Protein AF-A0A972QTQ0-F1 (afdb_monomer_lite)

pLDDT: mean 94.71, std 4.81, range [57.28, 98.31]

Sequence (94 aa):
MDQKEALEKDLKQIGVNGKILFDLLLSHGNTPDRFFEAFFNGEKISEESLKSTESISKKIKEISIDFYHSQQHFLENSVLSKAQKFLIRRKKLL

Secondary structure (DSSP, 8-state):
--HHHHHHHHHHHTT--EEEEEE-HHHH-SSGGGEEEEEE-SS-B-GGG-EE-----HHHHHHHHHHHHHTHHHHHTSS--HHHHHHHHTT---

Structure (mmCIF, N/CA/C/O backbone):
data_AF-A0A972QTQ0-F1
#
_entry.id   AF-A0A972QTQ0-F1
#
loop_
_atom_site.group_PDB
_atom_site.id
_atom_site.type_symbol
_atom_site.label_atom_id
_atom_site.label_alt_id
_atom_site.label_comp_id
_atom_site.label_asym_id
_atom_site.label_entity_id
_atom_site.label_seq_id
_atom_site.pdbx_PDB_ins_code
_atom_site.Cartn_x
_atom_site.Cartn_y
_atom_site.Cartn_z
_atom_site.occupancy
_atom_site.B_iso_or_equiv
_atom_site.auth_seq_id
_atom_site.auth_comp_id
_atom_site.auth_asym_id
_atom_site.auth_atom_id
_atom_site.pdbx_PDB_model_num
ATOM 1 N N . MET A 1 1 ? -19.681 9.970 -3.547 1.00 57.28 1 MET A N 1
ATOM 2 C CA . MET A 1 1 ? -19.415 9.011 -2.461 1.00 57.28 1 MET A CA 1
ATOM 3 C C . MET A 1 1 ? -17.942 9.124 -2.148 1.00 57.28 1 MET A C 1
ATOM 5 O O . MET A 1 1 ? -17.156 9.102 -3.092 1.00 57.28 1 MET A O 1
ATOM 9 N N . ASP A 1 2 ? -17.596 9.363 -0.889 1.00 89.12 2 ASP A N 1
ATOM 10 C CA . ASP A 1 2 ? -16.201 9.443 -0.455 1.00 89.12 2 ASP A CA 1
ATOM 11 C C . ASP A 1 2 ? -15.538 8.060 -0.643 1.00 89.12 2 ASP A C 1
ATOM 13 O O . ASP A 1 2 ? -16.155 7.029 -0.361 1.00 89.12 2 ASP A O 1
ATOM 17 N N . GLN A 1 3 ? -14.309 8.012 -1.171 1.00 90.25 3 GLN A N 1
ATOM 18 C CA . GLN A 1 3 ? -13.571 6.755 -1.366 1.00 90.25 3 GLN A CA 1
ATOM 19 C C . GLN A 1 3 ? -13.347 6.024 -0.037 1.00 90.25 3 GLN A C 1
ATOM 21 O O . GLN A 1 3 ? -13.358 4.791 -0.002 1.00 90.25 3 GLN A O 1
ATOM 26 N N . LYS A 1 4 ? -13.195 6.777 1.058 1.00 92.38 4 LYS A N 1
ATOM 27 C CA . LYS A 1 4 ? -13.053 6.224 2.404 1.00 92.38 4 LYS A CA 1
ATOM 28 C C . LYS A 1 4 ? -14.317 5.482 2.838 1.00 92.38 4 LYS A C 1
ATOM 30 O O . LYS A 1 4 ? -14.229 4.338 3.269 1.00 92.38 4 LYS A O 1
ATOM 35 N N . GLU A 1 5 ? -15.486 6.099 2.668 1.00 95.25 5 GLU A N 1
ATOM 36 C CA . GLU A 1 5 ? -16.777 5.497 3.033 1.00 95.25 5 GLU A CA 1
ATOM 37 C C . GLU A 1 5 ? -17.055 4.213 2.240 1.00 95.25 5 GLU A C 1
ATOM 39 O O . GLU A 1 5 ? -17.596 3.244 2.776 1.00 95.25 5 GLU A O 1
ATOM 44 N N . ALA A 1 6 ? -16.675 4.187 0.957 1.00 96.75 6 ALA A N 1
ATOM 45 C CA . ALA A 1 6 ? -16.796 2.990 0.129 1.00 96.75 6 ALA A CA 1
ATOM 46 C C . ALA A 1 6 ? -15.917 1.846 0.660 1.00 96.75 6 ALA A C 1
ATOM 48 O O . ALA A 1 6 ? -16.406 0.733 0.839 1.00 96.75 6 ALA A O 1
ATOM 49 N N . LEU A 1 7 ? -14.656 2.135 0.997 1.00 95.81 7 LEU A N 1
ATOM 50 C CA . LEU A 1 7 ? -13.748 1.144 1.569 1.00 95.81 7 LEU A CA 1
ATOM 51 C C . LEU A 1 7 ? -14.229 0.631 2.936 1.00 95.81 7 LEU A C 1
ATOM 53 O O . LEU A 1 7 ? -14.180 -0.569 3.189 1.00 95.81 7 LEU A O 1
ATOM 57 N N . GLU A 1 8 ? -14.710 1.511 3.816 1.00 97.06 8 GLU A N 1
ATOM 58 C CA . GLU A 1 8 ? -15.261 1.124 5.124 1.00 97.06 8 GLU A CA 1
ATOM 59 C C . GLU A 1 8 ? -16.452 0.172 4.975 1.00 97.06 8 GLU A C 1
ATOM 61 O O . GLU A 1 8 ? -16.546 -0.835 5.683 1.00 97.06 8 GLU A O 1
ATOM 66 N N . LYS A 1 9 ? -17.330 0.443 4.003 1.00 97.62 9 LYS A N 1
ATOM 67 C CA . LYS A 1 9 ? -18.446 -0.442 3.666 1.00 97.62 9 LYS A CA 1
ATOM 68 C C . LYS A 1 9 ? -17.956 -1.809 3.190 1.00 97.62 9 LYS A C 1
ATOM 70 O O . LYS A 1 9 ? -18.481 -2.819 3.660 1.00 97.62 9 LYS A O 1
ATOM 75 N N . ASP A 1 10 ? -16.965 -1.850 2.304 1.00 97.25 10 ASP A N 1
ATOM 76 C CA . ASP A 1 10 ? -16.414 -3.106 1.787 1.00 97.25 10 ASP A CA 1
ATOM 77 C C . ASP A 1 10 ? -15.765 -3.927 2.911 1.00 97.25 10 ASP A C 1
ATOM 79 O O . ASP A 1 10 ? -16.073 -5.109 3.068 1.00 97.25 10 ASP A O 1
ATOM 83 N N . LEU A 1 11 ? -14.947 -3.293 3.762 1.00 97.44 11 LEU A N 1
ATOM 84 C CA . LEU A 1 11 ? -14.309 -3.924 4.926 1.00 97.44 11 LEU A CA 1
ATOM 85 C C . LEU A 1 11 ? -15.336 -4.495 5.912 1.00 97.44 11 LEU A C 1
ATOM 87 O O . LEU A 1 11 ? -15.156 -5.603 6.426 1.00 97.44 11 LEU A O 1
ATOM 91 N N . LYS A 1 12 ? -16.433 -3.768 6.144 1.00 97.69 12 LYS A N 1
ATOM 92 C CA . LYS A 1 12 ? -17.547 -4.232 6.974 1.00 97.69 12 LYS A CA 1
ATOM 93 C C . LYS A 1 12 ? -18.234 -5.456 6.372 1.00 97.69 12 LYS A C 1
ATOM 95 O O . LYS A 1 12 ? -18.520 -6.410 7.092 1.00 97.69 12 LYS A O 1
ATOM 100 N N . GLN A 1 13 ? -18.482 -5.454 5.062 1.00 97.81 13 GLN A N 1
ATOM 101 C CA . GLN A 1 13 ? -19.133 -6.572 4.369 1.00 97.81 13 GLN A CA 1
ATOM 102 C C . GLN A 1 13 ? -18.324 -7.870 4.447 1.00 97.81 13 GLN A C 1
ATOM 104 O O . GLN A 1 13 ? -18.914 -8.943 4.558 1.00 97.81 13 GLN A O 1
ATOM 109 N N . ILE A 1 14 ? -16.992 -7.778 4.436 1.00 97.00 14 ILE A N 1
ATOM 110 C CA . ILE A 1 14 ? -16.102 -8.940 4.588 1.00 97.00 14 ILE A CA 1
ATOM 111 C C . ILE A 1 14 ? -15.759 -9.267 6.053 1.00 97.00 14 ILE A C 1
ATOM 113 O O . ILE A 1 14 ? -14.965 -10.171 6.306 1.00 97.00 14 ILE A O 1
ATOM 117 N N . GLY A 1 15 ? -16.350 -8.558 7.022 1.00 97.19 15 GLY A N 1
ATOM 118 C CA . GLY A 1 15 ? -16.211 -8.851 8.451 1.00 97.19 15 GLY A CA 1
ATOM 119 C C . GLY A 1 15 ? -14.833 -8.539 9.041 1.00 97.19 15 GLY A C 1
ATOM 120 O O . GLY A 1 15 ? -14.424 -9.185 10.006 1.00 97.19 15 GLY A O 1
ATOM 121 N N . VAL A 1 16 ? -14.094 -7.579 8.477 1.00 97.44 16 VAL A N 1
ATOM 122 C CA . VAL A 1 16 ? -12.786 -7.179 9.017 1.00 97.44 16 VAL A CA 1
ATOM 123 C C . VAL A 1 16 ? -12.969 -6.384 10.311 1.00 97.44 16 VAL A C 1
ATOM 125 O O . VAL A 1 16 ? -13.785 -5.473 10.394 1.00 97.44 16 VAL A O 1
ATOM 128 N N . ASN A 1 17 ? -12.158 -6.695 11.319 1.00 97.31 17 ASN A N 1
ATOM 129 C CA . ASN A 1 17 ? -11.941 -5.869 12.503 1.00 97.31 17 ASN A CA 1
ATOM 130 C C . ASN A 1 17 ? -10.474 -6.034 12.907 1.00 97.31 17 ASN A C 1
ATOM 132 O O . ASN A 1 17 ? -10.045 -7.137 13.251 1.00 97.31 17 ASN A O 1
ATOM 136 N N . GLY A 1 18 ? -9.684 -4.970 12.789 1.00 97.50 18 GLY A N 1
ATOM 137 C CA . GLY A 1 18 ? -8.257 -5.031 13.064 1.00 97.50 18 GLY A CA 1
ATOM 138 C C . GLY A 1 18 ? -7.413 -4.083 12.225 1.00 97.50 18 GLY A C 1
ATOM 139 O O . GLY A 1 18 ? -7.894 -3.136 11.603 1.00 97.50 18 GLY A O 1
ATOM 140 N N . LYS A 1 19 ? -6.108 -4.357 12.223 1.00 96.12 19 LYS A N 1
ATOM 141 C CA . LYS A 1 19 ? -5.130 -3.591 11.454 1.00 96.12 19 LYS A CA 1
ATOM 142 C C . LYS A 1 19 ? -5.272 -3.883 9.959 1.00 96.12 19 LYS A C 1
ATOM 144 O O . LYS A 1 19 ? -5.245 -5.040 9.546 1.00 96.12 19 LYS A O 1
ATOM 149 N N . ILE A 1 20 ? -5.341 -2.822 9.168 1.00 96.31 20 ILE A N 1
ATOM 150 C CA . ILE A 1 20 ? -5.274 -2.846 7.710 1.00 96.31 20 ILE A CA 1
ATOM 151 C C . ILE A 1 20 ? -3.949 -2.243 7.247 1.00 96.31 20 ILE A C 1
ATOM 153 O O . ILE A 1 20 ? -3.385 -1.369 7.910 1.00 96.31 20 ILE A O 1
ATOM 157 N N . LEU A 1 21 ? -3.453 -2.729 6.112 1.00 96.81 21 LEU A N 1
ATOM 158 C CA . LEU A 1 21 ? -2.236 -2.244 5.476 1.00 96.81 21 LEU A CA 1
ATOM 159 C C . LEU A 1 21 ? -2.562 -1.783 4.056 1.00 96.81 21 LEU A C 1
ATOM 161 O O . LEU A 1 21 ? -3.094 -2.552 3.256 1.00 96.81 21 LEU A O 1
ATOM 165 N N . PHE A 1 22 ? -2.199 -0.548 3.747 1.00 96.12 22 PHE A N 1
ATOM 166 C CA . PHE A 1 22 ? -2.267 0.037 2.419 1.00 96.12 22 PHE A CA 1
ATOM 167 C C . PHE A 1 22 ? -0.918 -0.115 1.724 1.00 96.12 22 PHE A C 1
ATOM 169 O O . PHE A 1 22 ? 0.114 0.238 2.294 1.00 96.12 22 PHE A O 1
ATOM 176 N N . ASP A 1 23 ? -0.930 -0.599 0.483 1.00 96.38 23 ASP A N 1
ATOM 177 C CA . ASP A 1 23 ? 0.229 -0.554 -0.408 1.00 96.38 23 ASP A CA 1
ATOM 178 C C . ASP A 1 23 ? -0.014 0.479 -1.510 1.00 96.38 23 ASP A C 1
ATOM 180 O O . ASP A 1 23 ? -0.771 0.238 -2.449 1.00 96.38 23 ASP A O 1
ATOM 184 N N . LEU A 1 24 ? 0.648 1.626 -1.393 1.00 95.69 24 LEU A N 1
ATOM 185 C CA . LEU A 1 24 ? 0.511 2.783 -2.276 1.00 95.69 24 LEU A CA 1
ATOM 186 C C . LEU A 1 24 ? 1.585 2.811 -3.376 1.00 95.69 24 LEU A C 1
ATOM 188 O O . LEU A 1 24 ? 1.932 3.874 -3.892 1.00 95.69 24 LEU A O 1
ATOM 192 N N . LEU A 1 25 ? 2.123 1.648 -3.764 1.00 96.06 25 LEU A N 1
ATOM 193 C CA . LEU A 1 25 ? 3.189 1.527 -4.767 1.00 96.06 25 LEU A CA 1
ATOM 194 C C . LEU A 1 25 ? 2.912 2.305 -6.064 1.00 96.06 25 LEU A C 1
ATOM 196 O O . LEU A 1 25 ? 3.834 2.875 -6.644 1.00 96.06 25 LEU A O 1
ATOM 200 N N . LEU A 1 26 ? 1.665 2.323 -6.543 1.00 96.12 26 LEU A N 1
ATOM 201 C CA . LEU A 1 26 ? 1.333 2.956 -7.824 1.00 96.12 26 LEU A CA 1
ATOM 202 C C . LEU A 1 26 ? 1.391 4.490 -7.782 1.00 96.12 26 LEU A C 1
ATOM 204 O O . LEU A 1 26 ? 1.666 5.103 -8.814 1.00 96.12 26 LEU A O 1
ATOM 208 N N . SER A 1 27 ? 1.152 5.100 -6.617 1.00 95.69 27 SER A N 1
ATOM 209 C CA . SER A 1 27 ? 1.134 6.557 -6.431 1.00 95.69 27 SER A CA 1
ATOM 210 C C . SER A 1 27 ? 2.413 7.098 -5.794 1.00 95.69 27 SER A C 1
ATOM 212 O O . SER A 1 27 ? 2.840 8.190 -6.151 1.00 95.69 27 SER A O 1
ATOM 214 N N . HIS A 1 28 ? 3.048 6.345 -4.891 1.00 95.38 28 HIS A N 1
ATOM 215 C CA . HIS A 1 28 ? 4.258 6.778 -4.175 1.00 95.38 28 HIS A CA 1
ATOM 216 C C . HIS A 1 28 ? 5.535 6.062 -4.625 1.00 95.38 28 HIS A C 1
ATOM 218 O O . HIS A 1 28 ? 6.637 6.458 -4.244 1.00 95.38 28 HIS A O 1
ATOM 224 N N . GLY A 1 29 ? 5.428 5.025 -5.456 1.00 94.19 29 GLY A N 1
ATOM 225 C CA . GLY A 1 29 ? 6.577 4.244 -5.897 1.00 94.19 29 GLY A CA 1
ATOM 226 C C . GLY A 1 29 ? 7.195 3.411 -4.772 1.00 94.19 29 GLY A C 1
ATOM 227 O O . GLY A 1 29 ? 6.576 3.137 -3.746 1.00 94.19 29 GLY A O 1
ATOM 228 N N . ASN A 1 30 ? 8.433 2.960 -4.983 1.00 93.50 30 ASN A N 1
ATOM 229 C CA . ASN A 1 30 ? 9.186 2.216 -3.971 1.00 93.50 30 ASN A CA 1
ATOM 230 C C . ASN A 1 30 ? 9.952 3.169 -3.046 1.00 93.50 30 ASN A C 1
ATOM 232 O O . ASN A 1 30 ? 11.178 3.255 -3.107 1.00 93.50 30 ASN A O 1
ATOM 236 N N . THR A 1 31 ? 9.203 3.928 -2.258 1.00 92.69 31 THR A N 1
ATOM 237 C CA . THR A 1 31 ? 9.701 4.950 -1.331 1.00 92.69 31 THR A CA 1
ATOM 238 C C . THR A 1 31 ? 9.302 4.599 0.108 1.00 92.69 31 THR A C 1
ATOM 240 O O . THR A 1 31 ? 8.481 3.696 0.306 1.00 92.69 31 THR A O 1
ATOM 243 N N . PRO A 1 32 ? 9.862 5.280 1.123 1.00 91.25 32 PRO A N 1
ATOM 244 C CA . PRO A 1 32 ? 9.413 5.136 2.511 1.00 91.25 32 PRO A CA 1
ATOM 245 C C . PRO A 1 32 ? 7.900 5.351 2.703 1.00 91.25 32 PRO A C 1
ATOM 247 O O . PRO A 1 32 ? 7.273 4.641 3.484 1.00 91.25 32 PRO A O 1
ATOM 250 N N . ASP A 1 33 ? 7.283 6.220 1.894 1.00 92.88 33 ASP A N 1
ATOM 251 C CA . ASP A 1 33 ? 5.840 6.514 1.914 1.00 92.88 33 ASP A CA 1
ATOM 252 C C . ASP A 1 33 ? 4.996 5.520 1.093 1.00 92.88 33 ASP A C 1
ATOM 254 O O . ASP A 1 33 ? 3.876 5.806 0.663 1.00 92.88 33 ASP A O 1
ATOM 258 N N . ARG A 1 34 ? 5.515 4.318 0.835 1.00 95.06 34 ARG A N 1
ATOM 259 C CA . ARG A 1 34 ? 4.770 3.281 0.114 1.00 95.06 34 ARG A CA 1
ATOM 260 C C . ARG A 1 34 ? 3.682 2.646 0.971 1.00 95.06 34 ARG A C 1
ATOM 262 O O . ARG A 1 34 ? 2.586 2.402 0.474 1.00 95.06 34 ARG A O 1
ATOM 269 N N . PHE A 1 35 ? 3.990 2.310 2.218 1.00 96.94 35 PHE A N 1
ATOM 270 C CA . PHE A 1 35 ? 3.093 1.524 3.056 1.00 96.94 35 PHE A CA 1
ATOM 271 C C . PHE A 1 35 ? 2.550 2.350 4.210 1.00 96.94 35 PHE A C 1
ATOM 273 O O . PHE A 1 35 ? 3.302 3.019 4.917 1.00 96.94 35 PHE A O 1
ATOM 280 N N . PHE A 1 36 ? 1.245 2.238 4.427 1.00 96.94 36 PHE A N 1
ATOM 281 C CA . PHE A 1 36 ? 0.554 2.850 5.555 1.00 96.94 36 PHE A CA 1
ATOM 282 C C . PHE A 1 36 ? -0.254 1.797 6.295 1.00 96.94 36 PHE A C 1
ATOM 284 O O . PHE A 1 36 ? -0.857 0.928 5.672 1.00 96.94 36 PHE A O 1
ATOM 291 N N . GLU A 1 37 ? -0.293 1.878 7.618 1.00 96.75 37 GLU A N 1
ATOM 292 C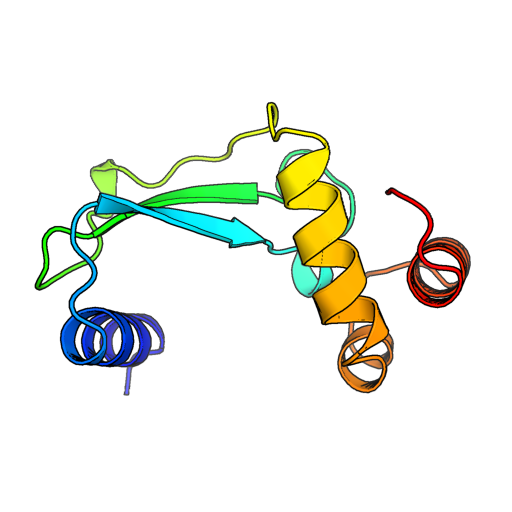 CA . GLU A 1 37 ? -1.187 1.064 8.438 1.00 96.75 37 GLU A CA 1
ATOM 293 C C . GLU A 1 37 ? -2.237 1.932 9.124 1.00 96.75 37 GLU A C 1
ATOM 295 O O . GLU A 1 37 ? -1.971 3.084 9.459 1.00 96.75 37 GLU A O 1
ATOM 300 N N . ALA A 1 38 ? -3.419 1.359 9.333 1.00 97.31 38 ALA A N 1
ATOM 301 C CA . ALA A 1 38 ? -4.490 1.937 10.138 1.00 97.31 38 ALA A CA 1
ATOM 302 C C . ALA A 1 38 ? -5.280 0.819 10.833 1.00 97.31 38 ALA A C 1
ATOM 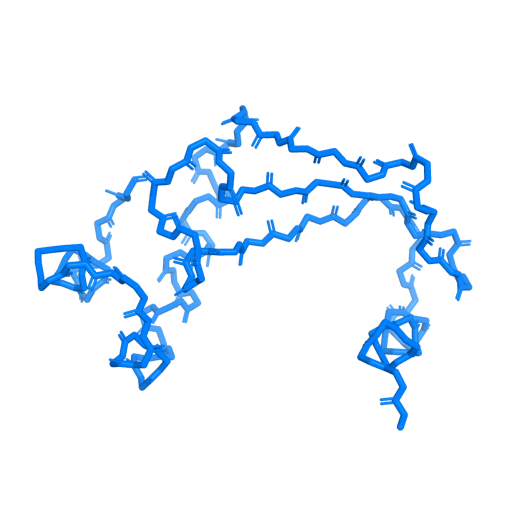304 O O . ALA A 1 38 ? -5.130 -0.361 10.514 1.00 97.31 38 ALA A O 1
ATOM 305 N N . PHE A 1 39 ? -6.133 1.174 11.785 1.00 98.12 39 PHE A N 1
ATOM 306 C CA . PHE A 1 39 ? -7.043 0.266 12.468 1.00 98.12 39 PHE A CA 1
ATOM 307 C C . PHE A 1 39 ? -8.476 0.493 11.984 1.00 98.12 39 PHE A C 1
ATOM 309 O O . PHE A 1 39 ? -8.983 1.616 12.017 1.00 98.12 39 PHE A O 1
ATOM 316 N N . 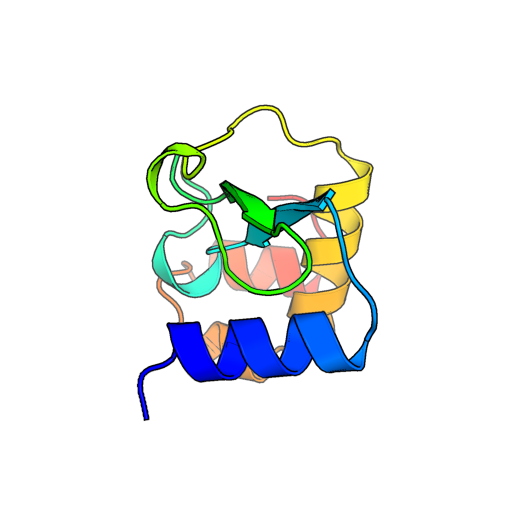PHE A 1 40 ? -9.135 -0.581 11.561 1.00 98.31 40 PHE A N 1
ATOM 317 C CA . PHE A 1 40 ? -10.554 -0.607 11.238 1.00 98.31 40 PHE A CA 1
ATOM 318 C C . PHE A 1 40 ? -11.314 -1.282 12.378 1.00 98.31 40 PHE A C 1
ATOM 320 O O . PHE A 1 40 ? -11.078 -2.453 12.674 1.00 98.31 40 PHE A O 1
ATOM 327 N N . ASN A 1 41 ? -12.229 -0.558 13.021 1.00 96.69 41 ASN A N 1
ATOM 328 C CA . ASN A 1 41 ? -12.923 -1.037 14.225 1.00 96.69 41 ASN A CA 1
ATOM 329 C C . ASN A 1 41 ? -14.174 -1.895 13.938 1.00 96.69 41 ASN A C 1
ATOM 331 O O . ASN A 1 41 ? -14.953 -2.159 14.852 1.00 96.69 41 ASN A O 1
ATOM 335 N N . GLY A 1 42 ? -14.381 -2.302 12.682 1.00 97.25 42 GLY A N 1
ATOM 336 C CA . GLY A 1 42 ? -15.591 -2.984 12.208 1.00 97.25 42 GLY A CA 1
ATOM 337 C C . GLY A 1 42 ? -16.643 -2.045 11.607 1.00 97.25 42 GLY A C 1
ATOM 338 O O . GLY A 1 42 ? -17.558 -2.507 10.932 1.00 97.25 42 GLY A O 1
ATOM 339 N N . GLU A 1 43 ? -16.497 -0.733 11.806 1.00 97.25 43 GLU A N 1
ATOM 340 C CA . GLU A 1 43 ? -17.410 0.288 11.281 1.00 97.25 43 GLU A CA 1
ATOM 341 C C . GLU A 1 43 ? -16.673 1.395 10.518 1.00 97.25 43 GLU A C 1
ATOM 343 O O . GLU A 1 43 ? -17.095 1.768 9.428 1.00 97.25 43 GLU A O 1
ATOM 348 N N . LYS A 1 44 ? -15.569 1.916 11.069 1.00 97.31 44 LYS A N 1
ATOM 349 C CA . LYS A 1 44 ? -14.781 3.020 10.505 1.00 97.31 44 LYS A CA 1
ATOM 350 C C . LYS A 1 44 ? -13.277 2.794 10.627 1.00 97.31 44 LYS A C 1
ATOM 352 O O . LYS A 1 44 ? -12.801 2.122 11.549 1.00 97.31 44 LYS A O 1
ATOM 357 N N . ILE A 1 45 ? -12.525 3.392 9.709 1.00 97.31 45 ILE A N 1
ATOM 358 C CA . ILE A 1 45 ? -11.067 3.500 9.772 1.00 97.31 45 ILE A CA 1
ATOM 359 C C . ILE A 1 45 ? -10.726 4.645 10.729 1.00 97.31 45 ILE A C 1
ATOM 361 O O . ILE A 1 45 ? -11.169 5.781 10.545 1.00 97.31 45 ILE A O 1
ATOM 365 N N . SER A 1 46 ? -9.927 4.349 11.753 1.00 96.44 46 SER A N 1
ATOM 366 C CA . SER A 1 46 ? -9.440 5.357 12.695 1.00 96.44 46 SER A CA 1
ATOM 367 C C . SER A 1 46 ? -8.345 6.207 12.048 1.00 96.44 46 SER A C 1
ATOM 369 O O . SER A 1 46 ? -7.244 5.719 11.789 1.00 96.44 46 SER A O 1
ATOM 371 N N . GLU A 1 47 ? -8.631 7.486 11.807 1.00 93.50 47 GLU A N 1
ATOM 372 C CA . GLU A 1 47 ? -7.665 8.434 11.230 1.00 93.50 47 GLU A CA 1
ATOM 373 C C . GLU A 1 47 ? -6.455 8.647 12.142 1.00 93.50 47 GLU A C 1
ATOM 375 O O . GLU A 1 47 ? -5.328 8.700 11.664 1.00 93.50 47 GLU A O 1
ATOM 380 N N . GLU A 1 48 ? -6.663 8.657 13.460 1.00 96.19 48 GLU A N 1
ATOM 381 C CA . GLU A 1 48 ? -5.587 8.784 14.453 1.00 96.19 48 GLU A CA 1
ATOM 382 C C . GLU A 1 48 ? -4.618 7.593 14.440 1.00 96.19 48 GLU A C 1
ATOM 384 O O . GLU A 1 48 ? -3.478 7.698 14.887 1.00 96.19 48 GLU A O 1
ATOM 389 N N . SER A 1 49 ? -5.066 6.442 13.931 1.00 96.50 49 SER A N 1
ATOM 390 C CA . SER A 1 49 ? -4.228 5.248 13.807 1.00 96.50 49 SER A CA 1
ATOM 391 C C . SER A 1 49 ? -3.426 5.192 12.505 1.00 96.50 49 SER A C 1
ATOM 393 O O . SER A 1 49 ? -2.580 4.305 12.368 1.00 96.50 49 SER A O 1
ATOM 395 N N . LEU A 1 50 ? -3.699 6.099 11.559 1.00 96.12 50 LEU A N 1
ATOM 396 C CA . LEU A 1 50 ? -3.043 6.129 10.260 1.00 96.12 50 LEU A CA 1
ATOM 397 C C . LEU A 1 50 ? -1.589 6.577 10.407 1.00 96.12 50 LEU A C 1
ATOM 399 O O . LEU A 1 50 ? -1.303 7.665 10.903 1.00 96.12 50 LEU A O 1
ATOM 403 N N . LYS A 1 51 ? -0.660 5.756 9.927 1.00 95.56 51 LYS A N 1
ATOM 404 C CA . LYS A 1 51 ? 0.769 6.093 9.915 1.00 95.56 51 LYS A CA 1
ATOM 405 C C . LYS A 1 51 ? 1.517 5.337 8.829 1.00 95.56 51 LYS A C 1
ATOM 407 O O . LYS A 1 51 ? 1.113 4.237 8.448 1.00 95.56 51 LYS A O 1
ATOM 412 N N . SER A 1 52 ? 2.624 5.908 8.361 1.00 94.88 52 SER A N 1
ATOM 413 C CA . SER A 1 52 ? 3.550 5.202 7.478 1.00 94.88 52 SER A CA 1
ATOM 414 C C . SER A 1 52 ? 4.250 4.065 8.229 1.00 94.88 52 SER A C 1
ATOM 416 O O . SER A 1 52 ? 4.425 4.100 9.452 1.00 94.88 52 SER A O 1
ATOM 418 N N . THR A 1 53 ? 4.616 3.011 7.503 1.00 92.94 53 THR A N 1
ATOM 419 C CA . THR A 1 53 ? 5.331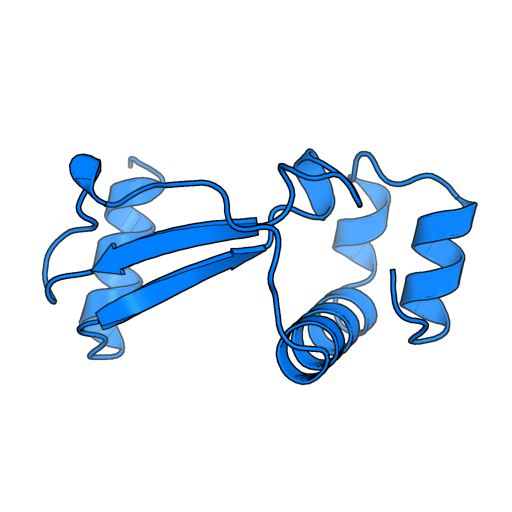 1.862 8.065 1.00 92.94 53 THR A CA 1
ATOM 420 C C . THR A 1 53 ? 6.340 1.310 7.065 1.00 92.94 53 THR A C 1
ATOM 422 O O . THR A 1 53 ? 5.995 0.797 6.008 1.00 92.94 53 THR A O 1
ATOM 425 N N . GLU A 1 54 ? 7.625 1.405 7.393 1.00 84.56 54 GLU A N 1
ATOM 426 C CA . GLU A 1 54 ? 8.698 0.963 6.490 1.00 84.56 54 GLU A CA 1
ATOM 427 C C . GLU A 1 54 ? 9.067 -0.515 6.696 1.00 84.56 54 GLU A C 1
ATOM 429 O O . GLU A 1 54 ? 9.525 -1.203 5.778 1.00 84.56 54 GLU A O 1
ATOM 434 N N . SER A 1 55 ? 8.840 -1.033 7.907 1.00 84.44 55 SER A N 1
ATOM 435 C CA . SER A 1 55 ? 9.220 -2.392 8.300 1.00 84.44 55 SER A CA 1
ATOM 436 C C . SER A 1 55 ? 8.145 -3.404 7.903 1.00 84.44 55 SER A C 1
ATOM 438 O O . SER A 1 55 ? 7.395 -3.931 8.727 1.00 84.44 55 SER A O 1
ATOM 440 N N . ILE A 1 56 ? 8.058 -3.668 6.600 1.00 93.00 56 ILE A N 1
ATOM 441 C CA . ILE A 1 56 ? 7.136 -4.651 6.029 1.00 93.00 56 ILE A CA 1
ATOM 442 C C . ILE A 1 56 ? 7.856 -5.965 5.742 1.00 93.00 56 ILE A C 1
ATOM 444 O O . ILE A 1 56 ? 8.893 -6.009 5.076 1.00 93.00 56 ILE A O 1
ATOM 448 N N . SER A 1 57 ? 7.269 -7.063 6.226 1.00 93.75 57 SER A N 1
ATOM 449 C CA . SER A 1 57 ? 7.825 -8.402 6.029 1.00 93.75 57 SER A CA 1
ATOM 450 C C . SER A 1 57 ? 7.956 -8.756 4.545 1.00 93.75 57 SER A C 1
ATOM 452 O O . SER A 1 57 ? 7.131 -8.375 3.709 1.00 93.75 57 SER A O 1
ATOM 454 N N . LYS A 1 58 ? 8.964 -9.574 4.222 1.00 94.12 58 LYS A N 1
ATOM 455 C CA . LYS A 1 58 ? 9.180 -10.079 2.860 1.00 94.12 58 LYS A CA 1
ATOM 456 C C . LYS A 1 58 ? 7.921 -10.735 2.276 1.00 94.12 58 LYS A C 1
ATOM 458 O O . LYS A 1 58 ? 7.590 -10.477 1.127 1.00 94.12 58 LYS A O 1
ATOM 463 N N . LYS A 1 59 ? 7.179 -11.495 3.090 1.00 95.69 59 LYS A N 1
ATOM 464 C CA . LYS A 1 59 ? 5.939 -12.173 2.684 1.00 95.69 59 LYS A CA 1
ATOM 465 C C . LYS A 1 59 ? 4.864 -11.199 2.189 1.00 95.69 59 LYS A C 1
ATOM 467 O O . LYS A 1 59 ? 4.195 -11.473 1.202 1.00 95.69 59 LYS A O 1
ATOM 472 N N . ILE A 1 60 ? 4.708 -10.048 2.844 1.00 95.00 60 ILE A N 1
ATOM 473 C CA . ILE A 1 60 ? 3.761 -9.014 2.396 1.00 95.00 60 ILE A CA 1
ATOM 474 C C . ILE A 1 60 ? 4.225 -8.390 1.075 1.00 95.00 60 ILE A C 1
ATOM 476 O O . ILE A 1 60 ? 3.410 -8.183 0.177 1.00 95.00 60 ILE A O 1
ATOM 480 N N . LYS A 1 61 ? 5.532 -8.144 0.915 1.00 94.31 61 LYS A N 1
ATOM 481 C CA . LYS A 1 61 ? 6.083 -7.654 -0.359 1.00 94.31 61 LYS A CA 1
ATOM 482 C C . LYS A 1 61 ? 5.870 -8.653 -1.503 1.00 94.31 61 LYS A C 1
ATOM 484 O O . LYS A 1 61 ? 5.601 -8.232 -2.624 1.00 94.31 61 LYS A O 1
ATOM 489 N N . GLU A 1 62 ? 5.961 -9.952 -1.224 1.00 95.94 62 GLU A N 1
ATOM 490 C CA . GLU A 1 62 ? 5.668 -11.022 -2.189 1.00 95.94 62 GLU A CA 1
ATOM 491 C C . GLU A 1 62 ? 4.186 -11.012 -2.601 1.00 95.94 62 GLU A C 1
ATOM 493 O O . GLU A 1 62 ? 3.904 -10.955 -3.796 1.00 95.94 62 GLU A O 1
ATOM 498 N N . ILE A 1 63 ? 3.252 -10.938 -1.639 1.00 96.50 63 ILE A N 1
ATOM 499 C CA . ILE A 1 63 ? 1.801 -10.815 -1.907 1.00 96.50 63 ILE A CA 1
ATOM 500 C C . ILE A 1 63 ? 1.505 -9.598 -2.791 1.00 96.50 63 ILE A C 1
ATOM 502 O O . ILE A 1 63 ? 0.771 -9.692 -3.776 1.00 96.50 63 ILE A O 1
ATOM 506 N N . SER A 1 64 ? 2.101 -8.457 -2.454 1.00 95.56 64 SER A N 1
ATOM 507 C CA . SER A 1 64 ? 1.966 -7.223 -3.224 1.00 95.56 64 SER A CA 1
ATOM 508 C C . SER A 1 64 ? 2.439 -7.390 -4.671 1.00 95.56 64 SER A C 1
ATOM 510 O O . SER A 1 64 ? 1.740 -7.0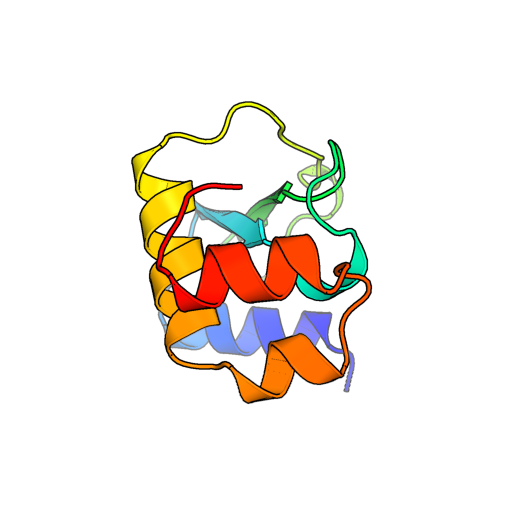18 -5.615 1.00 95.56 64 SER A O 1
ATOM 512 N N . ILE A 1 65 ? 3.613 -7.990 -4.875 1.00 96.00 65 ILE A N 1
ATOM 513 C CA . ILE A 1 65 ? 4.154 -8.186 -6.220 1.00 96.00 65 ILE A CA 1
ATOM 514 C C . ILE A 1 65 ? 3.325 -9.159 -7.035 1.00 96.00 65 ILE A C 1
ATOM 516 O O . ILE A 1 65 ? 3.137 -8.918 -8.226 1.00 96.00 65 ILE A O 1
ATOM 520 N N . ASP A 1 66 ? 2.793 -10.212 -6.422 1.00 96.94 66 ASP A N 1
ATOM 521 C CA . ASP A 1 66 ? 1.880 -11.118 -7.109 1.00 96.94 66 ASP A CA 1
ATOM 522 C C . ASP A 1 66 ? 0.599 -10.399 -7.554 1.00 96.94 66 ASP A C 1
ATOM 524 O O . ASP A 1 66 ? 0.178 -10.567 -8.705 1.00 96.94 66 ASP A O 1
ATOM 528 N N . PHE A 1 67 ? 0.036 -9.530 -6.707 1.00 97.06 67 PHE A N 1
ATOM 529 C CA . PHE A 1 67 ? -1.098 -8.682 -7.075 1.00 97.06 67 PHE A CA 1
ATOM 530 C C . PHE A 1 67 ? -0.762 -7.792 -8.279 1.00 97.06 67 PHE A C 1
ATOM 532 O O . PHE A 1 67 ? -1.412 -7.897 -9.322 1.00 97.06 67 PHE A O 1
ATOM 539 N N . TYR A 1 68 ? 0.295 -6.981 -8.199 1.00 96.31 68 TYR A N 1
ATOM 540 C CA . TYR A 1 68 ? 0.654 -6.049 -9.275 1.00 96.31 68 TYR A CA 1
ATOM 541 C C . TYR A 1 68 ? 1.112 -6.743 -10.562 1.00 96.31 68 TYR A C 1
ATOM 543 O O . TYR A 1 68 ? 0.851 -6.253 -11.662 1.00 96.31 68 TYR A O 1
ATOM 551 N N . HIS A 1 69 ? 1.751 -7.908 -10.451 1.00 95.81 69 HIS A N 1
ATOM 552 C CA . HIS A 1 69 ? 2.068 -8.749 -11.599 1.00 95.81 69 HIS A CA 1
ATOM 553 C C . HIS A 1 69 ? 0.797 -9.252 -12.295 1.00 95.81 69 HIS A C 1
ATOM 555 O O . HIS A 1 69 ? 0.771 -9.327 -13.523 1.00 95.81 69 HIS A O 1
ATOM 561 N N . SER A 1 70 ? -0.245 -9.617 -11.540 1.00 96.44 70 SER A N 1
ATOM 562 C CA . SER A 1 70 ? -1.531 -10.041 -12.115 1.00 96.44 70 SER A CA 1
ATOM 563 C C . SER A 1 70 ? -2.318 -8.874 -12.724 1.00 96.44 70 SER A C 1
ATOM 565 O O . SER A 1 70 ? -3.037 -9.061 -13.701 1.00 96.44 70 SER A O 1
ATOM 567 N N . GLN A 1 71 ? -2.119 -7.658 -12.209 1.00 95.38 71 GLN A N 1
ATOM 568 C CA . GLN A 1 71 ? -2.824 -6.444 -12.620 1.00 95.38 71 GLN A CA 1
ATOM 569 C C . GLN A 1 71 ? -1.919 -5.476 -13.400 1.00 95.38 71 GLN A C 1
ATOM 571 O O . GLN A 1 71 ? -1.844 -4.284 -13.100 1.00 95.38 71 GLN A O 1
ATOM 576 N N . GLN A 1 72 ? -1.217 -5.971 -14.426 1.00 91.94 72 GLN A N 1
ATOM 577 C CA . GLN A 1 72 ? -0.178 -5.187 -15.121 1.00 91.94 72 GLN A CA 1
ATOM 578 C C . GLN A 1 72 ? -0.676 -3.871 -15.728 1.00 91.94 72 GLN A C 1
ATOM 580 O O . GLN A 1 72 ? 0.107 -2.937 -15.876 1.00 91.94 72 GLN A O 1
ATOM 585 N N . HIS A 1 73 ? -1.961 -3.784 -16.073 1.00 94.00 73 HIS A N 1
ATOM 586 C CA . HIS A 1 73 ? -2.554 -2.574 -16.637 1.00 94.00 73 HIS A CA 1
ATOM 587 C C . HIS A 1 73 ? -2.497 -1.382 -15.666 1.00 94.00 73 HIS A C 1
ATOM 589 O O . HIS A 1 73 ? -2.337 -0.247 -16.109 1.00 94.00 73 HIS A O 1
ATOM 595 N N . PHE A 1 74 ? -2.523 -1.621 -14.350 1.00 95.00 74 PHE A N 1
ATOM 596 C CA . PHE A 1 74 ? -2.342 -0.562 -13.355 1.00 95.00 74 PHE A CA 1
ATOM 597 C C . PHE A 1 74 ? -0.919 0.011 -13.340 1.00 95.00 74 PHE A C 1
ATOM 599 O O . PHE A 1 74 ? -0.727 1.173 -12.988 1.00 95.00 74 PHE A O 1
ATOM 606 N N . LEU A 1 75 ? 0.087 -0.765 -13.760 1.00 94.88 75 LEU A N 1
ATOM 607 C CA . LEU A 1 75 ? 1.478 -0.305 -13.794 1.00 94.88 75 LEU A CA 1
ATOM 608 C C . LEU A 1 75 ? 1.689 0.802 -14.826 1.00 94.88 75 LEU A C 1
ATOM 610 O O . LEU A 1 75 ? 2.554 1.659 -14.637 1.00 94.88 75 LEU A O 1
ATOM 614 N N . GLU A 1 76 ? 0.932 0.805 -15.922 1.00 93.00 76 GLU A N 1
ATOM 615 C CA . GLU A 1 76 ? 1.117 1.793 -16.987 1.00 93.00 76 GLU A CA 1
ATOM 616 C C . GLU A 1 76 ? 0.772 3.209 -16.527 1.00 93.00 76 GLU A C 1
ATOM 618 O O . GLU A 1 76 ? 1.544 4.125 -16.804 1.00 93.00 76 GLU A O 1
ATOM 623 N N . ASN A 1 77 ? -0.254 3.353 -15.688 1.00 91.44 77 ASN A N 1
ATOM 624 C CA . ASN A 1 77 ? -0.724 4.632 -15.150 1.00 91.44 77 ASN A CA 1
ATOM 625 C C . ASN A 1 77 ? -0.160 4.941 -13.748 1.00 91.44 77 ASN A C 1
ATOM 627 O O . ASN A 1 77 ? -0.849 5.526 -12.918 1.00 91.44 77 ASN A O 1
ATOM 631 N N . SER A 1 78 ? 1.077 4.520 -13.466 1.00 95.69 78 SER A N 1
ATOM 632 C CA . SER A 1 78 ? 1.729 4.695 -12.159 1.00 95.69 78 SER A CA 1
ATOM 633 C C . SER A 1 78 ? 2.970 5.585 -12.227 1.00 95.69 78 SER A C 1
ATOM 635 O O . SER A 1 78 ? 3.557 5.764 -13.298 1.00 95.69 78 SER A O 1
ATOM 637 N N . VAL A 1 79 ? 3.429 6.061 -11.064 1.00 96.75 79 VAL A N 1
ATOM 638 C CA . VAL A 1 79 ? 4.682 6.834 -10.919 1.00 96.75 79 VAL A CA 1
ATOM 639 C C . VAL A 1 79 ? 5.952 5.988 -11.103 1.00 96.75 79 VAL A C 1
ATOM 641 O O . VAL A 1 79 ? 7.068 6.501 -11.035 1.00 96.75 79 VAL A O 1
ATOM 644 N N . LEU A 1 80 ? 5.809 4.676 -11.314 1.00 96.56 80 LEU A N 1
ATOM 645 C CA . LEU A 1 80 ? 6.930 3.748 -11.408 1.00 96.56 80 LEU A CA 1
ATOM 646 C C . LEU A 1 80 ? 7.773 3.996 -12.664 1.00 96.56 80 LEU A C 1
ATOM 648 O O . LEU A 1 80 ? 7.264 4.146 -13.776 1.00 96.56 80 LEU A O 1
ATOM 652 N N . SER A 1 81 ? 9.092 3.920 -12.508 1.00 95.69 81 SER A N 1
ATOM 653 C CA . SER A 1 81 ? 10.025 3.922 -13.636 1.00 95.69 81 SER A CA 1
ATOM 654 C C . SER A 1 81 ? 9.876 2.665 -14.504 1.00 95.69 81 SER A C 1
ATOM 656 O O . SER A 1 81 ? 9.440 1.606 -14.043 1.00 95.69 81 SER A O 1
ATOM 658 N N . LYS A 1 82 ? 10.329 2.733 -15.765 1.00 95.69 82 LYS A N 1
ATOM 659 C CA . LYS A 1 82 ? 10.371 1.564 -16.670 1.00 95.69 82 LYS A CA 1
ATOM 660 C C . LYS A 1 82 ? 11.107 0.370 -16.045 1.00 95.69 82 LYS A C 1
ATOM 662 O O . LYS A 1 82 ? 10.666 -0.766 -16.203 1.00 95.69 82 LYS A O 1
ATOM 667 N N . ALA A 1 83 ? 12.186 0.631 -15.303 1.00 95.88 83 ALA A N 1
ATOM 668 C CA . ALA A 1 83 ? 12.952 -0.394 -14.600 1.00 95.88 83 ALA A CA 1
ATOM 669 C C . ALA A 1 83 ? 12.134 -1.066 -13.482 1.00 95.88 83 ALA A C 1
ATOM 671 O O . ALA A 1 83 ? 12.080 -2.292 -13.419 1.00 95.88 83 ALA A O 1
ATOM 672 N N . GLN A 1 84 ? 11.428 -0.294 -12.650 1.00 95.69 84 GLN A N 1
ATOM 673 C CA . GLN A 1 84 ? 10.558 -0.847 -11.601 1.00 95.69 84 GLN A CA 1
ATOM 674 C C . GLN A 1 84 ? 9.403 -1.666 -12.190 1.00 95.69 84 GLN A C 1
ATOM 676 O O . GLN A 1 84 ? 9.152 -2.783 -11.738 1.00 95.69 84 GLN A O 1
ATOM 681 N N . LYS A 1 85 ? 8.750 -1.169 -13.252 1.00 96.56 85 LYS A N 1
ATOM 682 C CA . LYS A 1 85 ? 7.704 -1.925 -13.967 1.00 96.56 85 LYS A CA 1
ATOM 683 C C . LYS A 1 85 ? 8.251 -3.251 -14.511 1.00 96.56 85 LYS A C 1
ATOM 685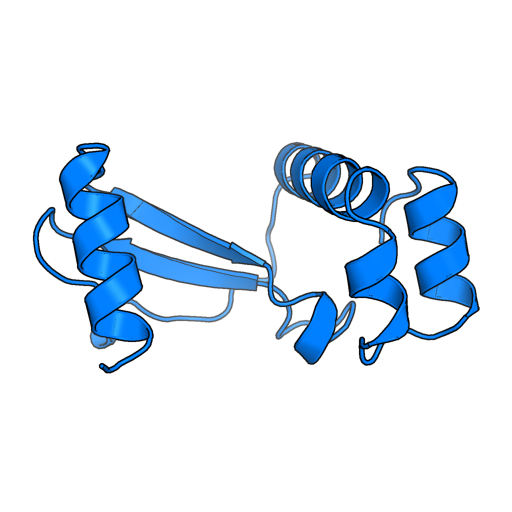 O O . LYS A 1 85 ? 7.589 -4.282 -14.413 1.00 96.56 85 LYS A O 1
ATOM 690 N N . PHE A 1 86 ? 9.469 -3.248 -15.057 1.00 95.94 86 PHE A N 1
ATOM 691 C CA . PHE A 1 86 ? 10.142 -4.464 -15.520 1.00 95.94 86 PHE A CA 1
ATOM 692 C C . PHE A 1 86 ? 10.393 -5.466 -14.381 1.00 95.94 86 PHE A C 1
ATOM 694 O O . PHE A 1 86 ? 10.131 -6.656 -14.557 1.00 95.94 86 PHE A O 1
ATOM 701 N N . LEU A 1 87 ? 10.843 -5.005 -13.210 1.00 96.12 87 LEU A N 1
ATOM 702 C CA . LEU A 1 87 ? 11.065 -5.866 -12.043 1.00 96.12 87 LEU A CA 1
ATOM 703 C C . LEU A 1 87 ? 9.769 -6.537 -11.569 1.00 96.12 87 LEU A C 1
ATOM 705 O O . LEU A 1 87 ? 9.749 -7.759 -11.412 1.00 96.12 87 LEU A O 1
ATOM 709 N N . ILE A 1 88 ? 8.673 -5.783 -11.440 1.00 96.19 88 ILE A N 1
ATOM 710 C CA . ILE A 1 88 ? 7.360 -6.329 -11.045 1.00 96.19 88 ILE A CA 1
ATOM 711 C C . ILE A 1 88 ? 6.886 -7.390 -12.047 1.00 96.19 88 ILE A C 1
ATOM 713 O O . ILE A 1 88 ? 6.475 -8.480 -11.653 1.00 96.19 88 ILE A O 1
ATOM 717 N N . ARG A 1 89 ? 7.019 -7.130 -13.355 1.00 95.19 89 ARG A N 1
ATOM 718 C CA . ARG A 1 89 ? 6.684 -8.101 -14.418 1.00 95.19 89 ARG A CA 1
ATOM 719 C C . ARG A 1 89 ? 7.503 -9.387 -14.353 1.00 95.19 89 ARG A C 1
ATOM 721 O O . ARG A 1 89 ? 7.059 -10.425 -14.826 1.00 95.19 89 ARG A O 1
ATOM 728 N N . ARG A 1 90 ? 8.702 -9.330 -13.776 1.00 96.19 90 ARG A N 1
ATOM 729 C CA . ARG A 1 90 ? 9.568 -10.492 -13.532 1.00 96.19 90 ARG A CA 1
ATOM 730 C C . ARG A 1 90 ? 9.381 -11.087 -12.133 1.00 96.19 90 ARG A C 1
ATOM 732 O O . ARG A 1 90 ? 10.187 -11.931 -11.740 1.00 96.19 90 ARG A O 1
ATOM 739 N N . LYS A 1 91 ? 8.360 -10.642 -11.391 1.00 93.62 91 LYS A N 1
ATOM 740 C CA . LYS A 1 91 ? 8.100 -10.994 -9.989 1.00 93.62 91 LYS A CA 1
ATOM 741 C C . LYS A 1 91 ? 9.326 -10.799 -9.090 1.00 93.62 91 LYS A C 1
ATOM 743 O O . LYS A 1 91 ? 9.636 -11.625 -8.234 1.00 93.62 91 LYS A O 1
ATOM 748 N N . LYS A 1 92 ? 10.080 -9.724 -9.325 1.00 93.88 92 LYS A N 1
ATOM 749 C CA . LYS A 1 92 ? 11.235 -9.347 -8.506 1.00 93.88 92 LYS A CA 1
ATOM 750 C C . LYS A 1 92 ? 10.816 -8.338 -7.448 1.00 93.88 92 LYS A C 1
ATOM 752 O O . LYS A 1 92 ? 10.073 -7.408 -7.747 1.00 93.88 92 LYS A O 1
ATOM 757 N N . LEU A 1 93 ? 11.317 -8.550 -6.230 1.00 86.06 93 LEU A N 1
ATOM 758 C CA . LEU A 1 93 ? 11.097 -7.662 -5.094 1.00 86.06 93 LEU A CA 1
ATOM 759 C C . LEU A 1 93 ? 11.627 -6.255 -5.381 1.00 86.06 93 LEU A C 1
ATOM 761 O O . LEU A 1 93 ? 12.739 -6.108 -5.888 1.00 86.06 93 LEU A O 1
ATOM 765 N N . LEU A 1 94 ? 10.796 -5.262 -5.056 1.00 83.06 94 LEU A N 1
ATOM 766 C CA . LEU A 1 94 ? 11.168 -3.856 -4.932 1.00 83.06 94 LEU A CA 1
ATOM 767 C C . LEU A 1 94 ? 11.567 -3.556 -3.480 1.00 83.06 94 LEU A C 1
ATOM 769 O O . LEU A 1 94 ? 10.916 -4.097 -2.549 1.00 83.06 94 LEU A O 1
#

Foldseek 3Di:
DDPQQVVLVVCLVVQDFFKDKAQQCQEPNPDQQGIWIFGRHSRHTDPVRIDGDNPDDPVVQLVVLVVCLVVLVSNVNGPDDPVRSVCSVVSHGD

Radius of gyration: 14.36 Å; chains: 1; bounding box: 32×22×31 Å